Protein AF-A0AAD9E8N6-F1 (afdb_monomer_lite)

Organism: NCBI:txid1836956

Secondary structure (DSSP, 8-state):
----SSSTTS-----------------------------HHHHHHHHHHHHHH-SS-SHHHHHHHHHHHHHH---HHHHHHHHHHHHHHHH-TTS--HHHHHHHHHHHHHHHHHH-PPTT-HHHHHHHHHHHHHHH--

Radius of gyration: 25.75 Å; chains: 1; bounding box: 71×38×57 Å

Structure (mmCIF, N/CA/C/O backbone):
data_AF-A0AAD9E8N6-F1
#
_entry.id   AF-A0AAD9E8N6-F1
#
loop_
_atom_site.group_PDB
_atom_site.id
_atom_site.type_symbol
_atom_site.label_atom_id
_atom_site.label_alt_id
_atom_site.label_comp_id
_atom_site.label_asym_id
_atom_site.label_entity_id
_atom_site.label_seq_id
_atom_site.pdbx_PDB_ins_code
_atom_site.Cartn_x
_atom_site.Cartn_y
_atom_site.Cartn_z
_atom_site.occupancy
_atom_site.B_iso_or_equiv
_atom_site.auth_seq_id
_atom_site.auth_comp_id
_atom_site.auth_asym_id
_atom_site.auth_atom_id
_atom_site.pdbx_PDB_model_num
ATOM 1 N N . MET A 1 1 ? 46.083 -26.339 -2.200 1.00 43.56 1 MET A N 1
ATOM 2 C CA . MET A 1 1 ? 47.392 -25.763 -2.545 1.00 43.56 1 MET A CA 1
ATOM 3 C C . MET A 1 1 ? 47.418 -25.624 -4.059 1.00 43.56 1 MET A C 1
ATOM 5 O O . MET A 1 1 ? 47.339 -26.642 -4.724 1.00 43.56 1 MET A O 1
ATOM 9 N N . ASP A 1 2 ? 47.337 -24.450 -4.677 1.00 38.62 2 ASP A N 1
ATOM 10 C CA . ASP A 1 2 ? 47.467 -23.092 -4.153 1.00 38.62 2 ASP A CA 1
ATOM 11 C C . ASP A 1 2 ? 46.691 -22.102 -5.034 1.00 38.62 2 ASP A C 1
ATOM 13 O O . ASP A 1 2 ? 46.663 -22.212 -6.261 1.00 38.62 2 ASP A O 1
ATOM 17 N N . CYS A 1 3 ? 46.047 -21.135 -4.380 1.00 51.09 3 CYS A N 1
ATOM 18 C CA . CYS A 1 3 ? 45.567 -19.909 -5.001 1.00 51.09 3 CYS A CA 1
ATOM 19 C C . CYS A 1 3 ? 46.776 -19.129 -5.518 1.00 51.09 3 CYS A C 1
ATOM 21 O O . CYS A 1 3 ? 47.585 -18.723 -4.691 1.00 51.09 3 CYS A O 1
ATOM 23 N N . ASN A 1 4 ? 46.890 -18.877 -6.829 1.00 53.22 4 ASN A N 1
ATOM 24 C CA . ASN A 1 4 ? 47.698 -17.731 -7.272 1.00 53.22 4 ASN A CA 1
ATOM 25 C C . ASN A 1 4 ? 47.475 -17.161 -8.680 1.00 53.22 4 ASN A C 1
ATOM 27 O O . ASN A 1 4 ? 48.211 -16.264 -9.064 1.00 53.22 4 ASN A O 1
ATOM 31 N N . ASN A 1 5 ? 46.446 -17.564 -9.433 1.00 54.50 5 ASN A N 1
ATOM 32 C CA . ASN A 1 5 ? 46.276 -17.043 -10.804 1.00 54.50 5 ASN A CA 1
ATOM 33 C C . ASN A 1 5 ? 45.027 -16.169 -11.010 1.00 54.50 5 ASN A C 1
ATOM 35 O O . ASN A 1 5 ? 44.669 -15.881 -12.146 1.00 54.50 5 ASN A O 1
ATOM 39 N N . PHE A 1 6 ? 44.365 -15.721 -9.936 1.00 46.84 6 PHE A N 1
ATOM 40 C CA . PHE A 1 6 ? 43.170 -14.866 -10.040 1.00 46.84 6 PHE A CA 1
ATOM 41 C C . PHE A 1 6 ? 43.440 -13.368 -9.789 1.00 46.84 6 PHE A C 1
ATOM 43 O O . PHE A 1 6 ? 42.558 -12.547 -10.013 1.00 46.84 6 PHE A O 1
ATOM 50 N N . LEU A 1 7 ? 44.653 -12.977 -9.369 1.00 44.69 7 LEU A N 1
ATOM 51 C CA . LEU A 1 7 ? 44.973 -11.579 -9.021 1.00 44.69 7 LEU A CA 1
ATOM 52 C C . LEU A 1 7 ? 45.997 -10.882 -9.940 1.00 44.69 7 LEU A C 1
ATOM 54 O O . LEU A 1 7 ? 46.267 -9.701 -9.749 1.00 44.69 7 LEU A O 1
ATOM 58 N N . GLU A 1 8 ? 46.490 -11.538 -10.994 1.00 47.19 8 GLU A N 1
ATOM 59 C CA . GLU A 1 8 ? 47.488 -10.956 -11.919 1.00 47.19 8 GLU A CA 1
ATOM 60 C C . GLU A 1 8 ? 46.894 -10.148 -13.094 1.00 47.19 8 GLU A C 1
ATOM 62 O O . GLU A 1 8 ? 47.627 -9.520 -13.847 1.00 47.19 8 GLU A O 1
ATOM 67 N N . CYS A 1 9 ? 45.568 -10.065 -13.248 1.00 40.75 9 CYS A N 1
ATOM 68 C CA . CYS A 1 9 ? 44.969 -9.093 -14.182 1.00 40.75 9 CYS A CA 1
ATOM 69 C C . CYS A 1 9 ? 44.737 -7.710 -13.552 1.00 40.75 9 CYS A C 1
ATOM 71 O O . CYS A 1 9 ? 44.311 -6.789 -14.245 1.00 40.75 9 CYS A O 1
ATOM 73 N N . LEU A 1 10 ? 44.993 -7.550 -12.248 1.00 43.00 10 LEU A N 1
ATOM 74 C CA . LEU A 1 10 ? 44.564 -6.367 -11.503 1.00 43.00 10 LEU A CA 1
ATOM 75 C C . LEU A 1 10 ? 45.612 -5.238 -11.442 1.00 43.00 10 LEU A C 1
ATOM 77 O O . LEU A 1 10 ? 45.237 -4.120 -11.105 1.00 43.00 10 LEU A O 1
ATOM 81 N N . LEU A 1 11 ? 46.885 -5.453 -11.818 1.00 55.00 11 LEU A N 1
ATOM 82 C CA . LEU A 1 11 ? 47.937 -4.416 -11.726 1.00 55.00 11 LEU A CA 1
ATOM 83 C C . LEU A 1 11 ? 49.036 -4.501 -12.816 1.00 55.00 11 LEU A C 1
ATOM 85 O O . LEU A 1 11 ? 50.232 -4.470 -12.530 1.00 55.00 11 LEU A O 1
ATOM 89 N N . GLY A 1 12 ? 48.650 -4.527 -14.094 1.00 34.50 12 GLY A N 1
ATOM 90 C CA . GLY A 1 12 ? 49.585 -4.430 -15.227 1.00 34.50 12 GLY A CA 1
ATOM 91 C C . GLY A 1 12 ? 50.095 -3.005 -15.484 1.00 34.50 12 GLY A C 1
ATOM 92 O O . GLY A 1 12 ? 49.642 -2.324 -16.401 1.00 34.50 12 GLY A O 1
ATOM 93 N N . ARG A 1 13 ? 51.041 -2.538 -14.666 1.00 40.31 13 ARG A N 1
ATOM 94 C CA . ARG A 1 13 ? 51.734 -1.245 -14.788 1.00 40.31 13 ARG A CA 1
ATOM 95 C C . ARG A 1 13 ? 52.717 -1.271 -15.971 1.00 40.31 13 ARG A C 1
ATOM 97 O O . ARG A 1 13 ? 53.853 -1.704 -15.809 1.00 40.31 13 ARG A O 1
ATOM 104 N N . ALA A 1 14 ? 52.325 -0.771 -17.142 1.00 38.53 14 ALA A N 1
ATOM 105 C CA . ALA A 1 14 ? 53.268 -0.490 -18.229 1.00 38.53 14 ALA A CA 1
ATOM 106 C C . ALA A 1 14 ? 53.686 0.990 -18.200 1.00 38.53 14 ALA A C 1
ATOM 108 O O . ALA A 1 14 ? 52.910 1.889 -18.522 1.00 38.53 14 ALA A O 1
ATOM 109 N N . LEU A 1 15 ? 54.924 1.241 -17.771 1.00 35.25 15 LEU A N 1
ATOM 110 C CA . LEU A 1 15 ? 55.591 2.536 -17.876 1.00 35.25 15 LEU A CA 1
ATOM 111 C C . LEU A 1 15 ? 56.000 2.807 -19.338 1.00 35.25 15 LEU A C 1
ATOM 113 O O . LEU A 1 15 ? 56.796 2.075 -19.909 1.00 35.25 15 LEU A O 1
ATOM 117 N N . ILE A 1 16 ? 55.410 3.869 -19.890 1.00 41.25 16 ILE A N 1
ATOM 118 C CA . ILE A 1 16 ? 55.884 4.855 -20.884 1.00 41.25 16 ILE A CA 1
ATOM 119 C C . ILE A 1 16 ? 57.036 4.464 -21.835 1.00 41.25 16 ILE A C 1
ATOM 121 O O . ILE A 1 16 ? 58.189 4.373 -21.420 1.00 41.25 16 ILE A O 1
ATOM 125 N N . ALA A 1 17 ? 56.756 4.536 -23.144 1.00 32.75 17 ALA A N 1
ATOM 126 C CA . ALA A 1 17 ? 57.663 5.135 -24.130 1.00 32.75 17 ALA A CA 1
ATOM 127 C C . ALA A 1 17 ? 56.866 5.839 -25.256 1.00 32.75 17 ALA A C 1
ATOM 129 O O . ALA A 1 17 ? 55.921 5.272 -25.797 1.00 32.75 17 ALA A O 1
ATOM 130 N N . LYS A 1 18 ? 57.251 7.094 -25.546 1.00 34.44 18 LYS A N 1
ATOM 131 C CA . LYS A 1 18 ? 56.865 7.973 -26.682 1.00 34.44 18 LYS A CA 1
ATOM 132 C C . LYS A 1 18 ? 57.094 7.262 -28.040 1.00 34.44 18 LYS A C 1
ATOM 134 O O . LYS A 1 18 ? 57.920 6.361 -28.080 1.00 34.44 18 LYS A O 1
ATOM 139 N N . ASP A 1 19 ? 56.500 7.586 -29.192 1.00 35.28 19 ASP A N 1
ATOM 140 C CA . ASP A 1 19 ? 56.115 8.871 -29.797 1.00 35.28 19 ASP A CA 1
ATOM 141 C C . ASP A 1 19 ? 55.234 8.622 -31.063 1.00 35.28 19 ASP A C 1
ATOM 143 O O . ASP A 1 19 ? 55.263 7.523 -31.612 1.00 35.28 19 ASP A O 1
ATOM 147 N N . ALA A 1 20 ? 54.557 9.675 -31.548 1.00 34.28 20 ALA A N 1
ATOM 148 C CA . ALA A 1 20 ? 54.021 9.913 -32.911 1.00 34.28 20 ALA A CA 1
ATOM 149 C C . ALA A 1 20 ? 52.852 9.067 -33.518 1.00 34.28 20 ALA A C 1
ATOM 151 O O . ALA A 1 20 ? 52.967 7.888 -33.837 1.00 34.28 20 ALA A O 1
ATOM 152 N N . GLN A 1 21 ? 51.736 9.766 -33.792 1.00 39.94 21 GLN A N 1
ATOM 153 C CA . GLN A 1 21 ? 50.521 9.395 -34.566 1.00 39.94 21 GLN A CA 1
ATOM 154 C C . GLN A 1 21 ? 50.793 9.349 -36.098 1.00 39.94 21 GLN A C 1
ATOM 156 O O . GLN A 1 21 ? 51.753 10.006 -36.511 1.00 39.94 21 GLN A O 1
ATOM 161 N N . PRO A 1 22 ? 49.967 8.704 -36.975 1.00 38.69 22 PRO A N 1
ATOM 162 C CA . PRO A 1 22 ? 48.687 9.327 -37.376 1.00 38.69 22 PRO A CA 1
ATOM 163 C C . PRO A 1 22 ? 47.517 8.416 -37.885 1.00 38.69 22 PRO A C 1
ATOM 165 O O . PRO A 1 22 ? 47.702 7.320 -38.402 1.00 38.69 22 PRO A O 1
ATOM 168 N N . THR A 1 23 ? 46.307 8.983 -37.741 1.00 38.72 23 THR A N 1
ATOM 169 C CA . THR A 1 23 ? 45.023 8.855 -38.489 1.00 38.72 23 THR A CA 1
ATOM 170 C C . THR A 1 23 ? 44.353 7.492 -38.742 1.00 38.72 23 THR A C 1
ATOM 172 O O . THR A 1 23 ? 44.779 6.747 -39.614 1.00 38.72 23 THR A O 1
ATOM 175 N N . ILE A 1 24 ? 43.172 7.275 -38.130 1.00 36.56 24 ILE A N 1
ATOM 176 C CA . ILE A 1 24 ? 42.058 6.502 -38.723 1.00 36.56 24 ILE A CA 1
ATOM 177 C C . ILE A 1 24 ? 40.727 7.217 -38.438 1.00 36.56 24 ILE A C 1
ATOM 179 O O . ILE A 1 24 ? 40.438 7.595 -37.302 1.00 36.56 24 ILE A O 1
ATOM 183 N N . ASP A 1 25 ? 39.939 7.386 -39.499 1.00 43.66 25 ASP A N 1
ATOM 184 C CA . ASP A 1 25 ? 38.578 7.915 -39.534 1.00 43.66 25 ASP A CA 1
ATOM 185 C C . ASP A 1 25 ? 37.657 7.276 -38.482 1.00 43.66 25 ASP A C 1
ATOM 187 O O . ASP A 1 25 ? 37.367 6.079 -38.520 1.00 43.66 25 ASP A O 1
ATOM 191 N N . GLN A 1 26 ? 37.127 8.087 -37.564 1.00 40.91 26 GLN A N 1
ATOM 192 C CA . GLN A 1 26 ? 36.086 7.663 -36.630 1.00 40.91 26 GLN A CA 1
ATOM 193 C C . GLN A 1 26 ? 34.722 8.191 -37.075 1.00 40.91 26 GLN A C 1
ATOM 195 O O . GLN A 1 26 ? 34.331 9.324 -36.799 1.00 40.91 26 GLN A O 1
ATOM 200 N N . LYS A 1 27 ? 33.945 7.304 -37.702 1.00 50.53 27 LYS A N 1
ATOM 201 C CA . LYS A 1 27 ? 32.484 7.384 -37.705 1.00 50.53 27 LYS A CA 1
ATOM 202 C C . LYS A 1 27 ? 31.992 7.096 -36.282 1.00 50.53 27 LYS A C 1
ATOM 204 O O . LYS A 1 27 ? 31.737 5.947 -35.935 1.00 50.53 27 LYS A O 1
ATOM 209 N N . ALA A 1 28 ? 31.862 8.129 -35.456 1.00 34.06 28 ALA A N 1
ATOM 210 C CA . ALA A 1 28 ? 31.180 8.027 -34.172 1.00 34.06 28 ALA A CA 1
ATOM 211 C C . ALA A 1 28 ? 29.709 8.430 -34.343 1.00 34.06 28 ALA A C 1
ATOM 213 O O . ALA A 1 28 ? 29.373 9.607 -34.439 1.00 34.06 28 ALA A O 1
ATOM 214 N N . CYS A 1 29 ? 28.821 7.438 -34.370 1.00 39.16 29 CYS A N 1
ATOM 215 C CA . CYS A 1 29 ? 27.411 7.631 -34.060 1.00 39.16 29 CYS A CA 1
ATOM 216 C C . CYS A 1 29 ? 27.067 6.672 -32.925 1.00 39.16 29 CYS A C 1
ATOM 218 O O . CYS A 1 29 ? 26.948 5.475 -33.160 1.00 39.16 29 CYS A O 1
ATOM 220 N N . ALA A 1 30 ? 26.992 7.202 -31.706 1.00 39.09 30 ALA A N 1
ATOM 221 C CA . ALA A 1 30 ? 26.123 6.728 -30.631 1.00 39.09 30 ALA A CA 1
ATOM 222 C C . ALA A 1 30 ? 26.383 7.600 -29.398 1.00 39.09 30 ALA A C 1
ATOM 224 O O . ALA A 1 30 ? 27.240 7.311 -28.565 1.00 39.09 30 ALA A O 1
ATOM 225 N N . VAL A 1 31 ? 25.630 8.692 -29.294 1.00 44.59 31 VAL A N 1
ATOM 226 C CA . VAL A 1 31 ? 25.404 9.358 -28.012 1.00 44.59 31 VAL A CA 1
ATOM 227 C C . VAL A 1 31 ? 24.538 8.397 -27.198 1.00 44.59 31 VAL A C 1
ATOM 229 O O . VAL A 1 31 ? 23.330 8.324 -27.402 1.00 44.59 31 VAL A O 1
ATOM 232 N N . ILE A 1 32 ? 25.156 7.599 -26.326 1.00 52.50 32 ILE A N 1
ATOM 233 C CA . ILE A 1 32 ? 24.416 6.905 -25.270 1.00 52.50 32 ILE A CA 1
ATOM 234 C C . ILE A 1 32 ? 24.098 7.968 -24.224 1.00 52.50 32 ILE A C 1
ATOM 236 O O . ILE A 1 32 ? 24.915 8.273 -23.352 1.00 52.50 32 ILE A O 1
ATOM 240 N N . SER A 1 33 ? 22.915 8.564 -24.345 1.00 46.44 33 SER A N 1
ATOM 241 C CA . SER A 1 33 ? 22.305 9.340 -23.274 1.00 46.44 33 SER A CA 1
ATOM 242 C C . SER A 1 33 ? 22.097 8.405 -22.082 1.00 46.44 33 SER A C 1
ATOM 244 O O . SER A 1 33 ? 21.204 7.563 -22.090 1.00 46.44 33 SER A O 1
ATOM 246 N N . LYS A 1 34 ? 22.960 8.514 -21.066 1.00 47.06 34 LYS A N 1
ATOM 247 C CA . LYS A 1 34 ? 22.724 7.944 -19.737 1.00 47.06 34 LYS A CA 1
ATOM 248 C C . LYS A 1 34 ? 21.610 8.748 -19.070 1.00 47.06 34 LYS A C 1
ATOM 250 O O . LYS A 1 34 ? 21.888 9.627 -18.259 1.00 47.06 34 LYS A O 1
ATOM 255 N N . GLU A 1 35 ? 20.358 8.480 -19.415 1.00 52.19 35 GLU A N 1
ATOM 256 C CA . GLU A 1 35 ? 19.302 8.745 -18.442 1.00 52.19 35 GLU A CA 1
ATOM 257 C C . GLU A 1 35 ? 19.495 7.754 -17.283 1.00 52.19 35 GLU A C 1
ATOM 259 O O . GLU A 1 35 ? 19.756 6.570 -17.533 1.00 52.19 35 GLU A O 1
ATOM 264 N N . PRO A 1 36 ? 19.465 8.202 -16.017 1.00 52.56 36 PRO A N 1
ATOM 265 C CA . PRO A 1 36 ? 19.541 7.284 -14.895 1.00 52.56 36 PRO A CA 1
ATOM 266 C C . PRO A 1 36 ? 18.286 6.408 -14.921 1.00 52.56 36 PRO A C 1
ATOM 268 O O . PRO A 1 36 ? 17.170 6.889 -14.742 1.00 52.56 36 PRO A O 1
ATOM 271 N N . ILE A 1 37 ? 18.469 5.112 -15.171 1.00 59.66 37 ILE A N 1
ATOM 272 C CA . ILE A 1 37 ? 17.413 4.121 -14.974 1.00 59.66 37 ILE A CA 1
ATOM 273 C C . ILE A 1 37 ? 17.089 4.151 -13.478 1.00 59.66 37 ILE A C 1
ATOM 275 O O . ILE A 1 37 ? 17.942 3.782 -12.668 1.00 59.66 37 ILE A O 1
ATOM 279 N N . ARG A 1 38 ? 15.892 4.630 -13.108 1.00 72.25 38 ARG A N 1
ATOM 280 C CA . ARG A 1 38 ? 15.428 4.591 -11.714 1.00 72.25 38 ARG A CA 1
ATOM 281 C C . ARG A 1 38 ? 15.469 3.157 -11.202 1.00 72.25 38 ARG A C 1
ATOM 283 O O . ARG A 1 38 ? 15.064 2.227 -11.902 1.00 72.25 38 ARG A O 1
ATOM 290 N N . SER A 1 39 ? 15.974 2.973 -9.986 1.00 89.19 39 SER A N 1
ATOM 291 C CA . SER A 1 39 ? 16.014 1.646 -9.375 1.00 89.19 39 SER A CA 1
ATOM 292 C C . SER A 1 39 ? 14.605 1.221 -8.944 1.00 89.19 39 SER A C 1
ATOM 294 O O . SER A 1 39 ? 13.750 2.052 -8.630 1.00 89.19 39 SER A O 1
ATOM 296 N N . SER A 1 40 ? 14.346 -0.090 -8.893 1.00 91.50 40 SER A N 1
ATOM 297 C CA . SER A 1 40 ? 13.065 -0.610 -8.389 1.00 91.50 40 SER A CA 1
ATOM 298 C C . SER A 1 40 ? 12.795 -0.202 -6.937 1.00 91.50 40 SER A C 1
ATOM 300 O O . SER A 1 40 ? 11.640 -0.065 -6.550 1.00 91.50 40 SER A O 1
ATOM 302 N N . GLU A 1 41 ? 13.849 0.004 -6.148 1.00 92.75 41 GLU A N 1
ATOM 303 C CA . GLU A 1 41 ? 13.768 0.468 -4.762 1.00 92.75 41 GLU A CA 1
ATOM 304 C C . GLU A 1 41 ? 13.332 1.937 -4.683 1.00 92.75 41 GLU A C 1
ATOM 306 O O . GLU A 1 41 ? 12.414 2.265 -3.937 1.00 92.75 41 GLU A O 1
ATOM 311 N N . GLU A 1 42 ? 13.912 2.810 -5.510 1.00 93.19 42 GLU A N 1
ATOM 312 C CA . GLU A 1 42 ? 13.533 4.226 -5.582 1.00 93.19 42 GLU A CA 1
ATOM 313 C C . GLU A 1 42 ? 12.078 4.387 -6.047 1.00 93.19 42 GLU A C 1
ATOM 315 O O . GLU A 1 42 ? 11.303 5.137 -5.454 1.00 93.19 42 GLU A O 1
ATOM 320 N N . ALA A 1 43 ? 11.675 3.623 -7.066 1.00 94.00 43 ALA A N 1
ATOM 321 C CA . ALA A 1 43 ? 10.298 3.595 -7.546 1.00 94.00 43 ALA A CA 1
ATOM 322 C C . ALA A 1 43 ? 9.310 3.092 -6.479 1.00 94.00 43 ALA A C 1
ATOM 324 O O . ALA A 1 43 ? 8.215 3.639 -6.343 1.00 94.00 43 ALA A O 1
ATOM 325 N N . ALA A 1 44 ? 9.687 2.071 -5.708 1.00 94.38 44 ALA A N 1
ATOM 326 C CA . ALA A 1 44 ? 8.871 1.580 -4.606 1.00 94.38 44 ALA A CA 1
ATOM 327 C C . ALA A 1 44 ? 8.771 2.596 -3.461 1.00 94.38 44 ALA A C 1
ATOM 329 O O . ALA A 1 44 ? 7.683 2.787 -2.922 1.00 94.38 44 ALA A O 1
ATOM 330 N N . SER A 1 45 ? 9.866 3.281 -3.118 1.00 94.62 45 SER A N 1
ATOM 331 C CA . SER A 1 45 ? 9.851 4.348 -2.112 1.00 94.62 45 SER A CA 1
ATOM 332 C C . SER A 1 45 ? 8.901 5.469 -2.521 1.00 94.62 45 SER A C 1
ATOM 334 O O . SER A 1 45 ? 8.050 5.867 -1.732 1.00 94.62 45 SER A O 1
ATOM 336 N N . GLU A 1 46 ? 8.975 5.923 -3.776 1.00 94.50 46 GLU A N 1
ATOM 337 C CA . GLU A 1 46 ? 8.054 6.930 -4.312 1.00 94.50 46 GLU A CA 1
ATOM 338 C C . GLU A 1 46 ? 6.596 6.450 -4.221 1.00 94.50 46 GLU A C 1
ATOM 340 O O . GLU A 1 46 ? 5.713 7.193 -3.796 1.00 94.50 46 GLU A O 1
ATOM 345 N N . PHE A 1 47 ? 6.329 5.188 -4.562 1.00 94.19 47 PHE A N 1
ATOM 346 C CA . PHE A 1 47 ? 4.992 4.600 -4.480 1.00 94.19 47 PHE A CA 1
ATOM 347 C C . PHE A 1 47 ? 4.434 4.631 -3.052 1.00 94.19 47 PHE A C 1
ATOM 349 O O . PHE A 1 47 ? 3.298 5.055 -2.824 1.00 94.19 47 PHE A O 1
ATOM 356 N N . VAL A 1 48 ? 5.247 4.204 -2.088 1.00 93.44 48 VAL A N 1
ATOM 357 C CA . VAL A 1 48 ? 4.892 4.171 -0.666 1.00 93.44 48 VAL A CA 1
ATOM 358 C C . VAL A 1 48 ? 4.705 5.589 -0.127 1.00 93.44 48 VAL A C 1
ATOM 360 O O . VAL A 1 48 ? 3.765 5.829 0.627 1.00 93.44 48 VAL A O 1
ATOM 363 N N . ASP A 1 49 ? 5.516 6.552 -0.561 1.00 93.12 49 ASP A N 1
ATOM 364 C CA . ASP A 1 49 ? 5.383 7.961 -0.183 1.00 93.12 49 ASP A CA 1
ATOM 365 C C . ASP A 1 49 ? 4.087 8.587 -0.720 1.00 93.12 49 ASP A C 1
ATOM 367 O O . ASP A 1 49 ? 3.412 9.338 -0.005 1.00 93.12 49 ASP A O 1
ATOM 371 N N . ILE A 1 50 ? 3.697 8.257 -1.955 1.00 93.19 50 ILE A N 1
ATOM 372 C CA . ILE A 1 50 ? 2.417 8.683 -2.536 1.00 93.19 50 ILE A CA 1
ATOM 373 C C . ILE A 1 50 ? 1.249 8.117 -1.733 1.00 93.19 50 ILE A C 1
ATOM 375 O O . ILE A 1 50 ? 0.333 8.870 -1.409 1.00 93.19 50 ILE A O 1
ATOM 379 N N . LEU A 1 51 ? 1.288 6.827 -1.384 1.00 91.19 51 LEU A N 1
ATOM 380 C CA . LEU A 1 51 ? 0.283 6.223 -0.508 1.00 91.19 51 LEU A CA 1
ATOM 381 C C . LEU A 1 51 ? 0.237 6.942 0.841 1.00 91.19 51 LEU A C 1
ATOM 383 O O . LEU A 1 51 ? -0.820 7.402 1.266 1.00 91.19 51 LEU A O 1
ATOM 387 N N . ARG A 1 52 ? 1.392 7.095 1.491 1.00 90.19 52 ARG A N 1
ATOM 388 C CA . ARG A 1 52 ? 1.513 7.686 2.824 1.00 90.19 52 ARG A CA 1
ATOM 389 C C . ARG A 1 52 ? 0.937 9.100 2.895 1.00 90.19 52 ARG A C 1
ATOM 391 O O . ARG A 1 52 ? 0.303 9.453 3.882 1.00 90.19 52 ARG A O 1
ATOM 398 N N . THR A 1 53 ? 1.145 9.905 1.857 1.00 90.12 53 THR A N 1
ATOM 399 C CA . THR A 1 53 ? 0.718 11.315 1.801 1.00 90.12 53 THR A CA 1
ATOM 400 C C . THR A 1 53 ? -0.683 11.517 1.219 1.00 90.12 53 THR A C 1
ATOM 402 O O . THR A 1 53 ? -1.161 12.649 1.147 1.00 90.12 53 THR A O 1
ATOM 405 N N . ALA A 1 54 ? -1.366 10.450 0.799 1.00 89.50 54 ALA A N 1
ATOM 406 C CA . ALA A 1 54 ? -2.669 10.556 0.160 1.00 89.50 54 ALA A CA 1
ATOM 407 C C . ALA A 1 54 ? -3.778 10.936 1.155 1.00 89.50 54 ALA A C 1
ATOM 409 O O . ALA A 1 54 ? -4.206 10.139 1.989 1.00 89.50 54 ALA A O 1
ATOM 410 N N . GLU A 1 55 ? -4.308 12.151 1.017 1.00 85.44 55 GLU A N 1
ATOM 411 C CA . GLU A 1 55 ? -5.470 12.608 1.790 1.00 85.44 55 GLU A CA 1
ATOM 412 C C . GLU A 1 55 ? -6.793 12.040 1.266 1.00 85.44 55 GLU A C 1
ATOM 414 O O . GLU A 1 55 ? -7.725 11.835 2.040 1.00 85.44 55 GLU A O 1
ATOM 419 N N . LYS A 1 56 ? -6.892 11.798 -0.051 1.00 85.69 56 LYS A N 1
ATOM 420 C CA . LYS A 1 56 ? -8.110 11.321 -0.727 1.00 85.69 56 LYS A CA 1
ATOM 421 C C . LYS A 1 56 ? -7.789 10.266 -1.780 1.00 85.69 56 LYS A C 1
ATOM 423 O O . LYS A 1 56 ? -6.757 10.336 -2.446 1.00 85.69 56 LYS A O 1
ATOM 428 N N . GLY A 1 57 ? -8.671 9.275 -1.883 1.00 85.19 57 GLY A N 1
ATOM 429 C CA . GLY A 1 57 ? -8.554 8.191 -2.848 1.00 85.19 57 GLY A CA 1
ATOM 430 C C . GLY A 1 57 ? -9.069 8.592 -4.229 1.00 85.19 57 GLY A C 1
ATOM 431 O O . GLY A 1 57 ? -9.323 9.765 -4.515 1.00 85.19 57 GLY A O 1
ATOM 432 N N . GLY A 1 58 ? -9.276 7.589 -5.077 1.00 87.25 58 GLY A N 1
ATOM 433 C CA . GLY A 1 58 ? -9.884 7.740 -6.395 1.00 87.25 58 GLY A CA 1
ATOM 434 C C . GLY A 1 58 ? -8.884 8.013 -7.517 1.00 87.25 58 GLY A C 1
ATOM 435 O O . GLY A 1 58 ? -7.673 7.842 -7.373 1.00 87.25 58 GLY A O 1
ATOM 436 N N . LYS A 1 59 ? -9.417 8.459 -8.660 1.00 89.44 59 LYS A N 1
ATOM 437 C CA . LYS A 1 59 ? -8.726 8.420 -9.961 1.00 89.44 59 LYS A CA 1
ATOM 438 C C . LYS A 1 59 ? -7.369 9.121 -9.998 1.00 89.44 59 LYS A C 1
ATOM 440 O O . LYS A 1 59 ? -6.505 8.703 -10.762 1.00 89.44 59 LYS A O 1
ATOM 445 N N . ASP A 1 60 ? -7.175 10.193 -9.229 1.00 90.31 60 ASP A N 1
ATOM 446 C CA . ASP A 1 60 ? -5.884 10.890 -9.202 1.00 90.31 60 ASP A CA 1
ATOM 447 C C . ASP A 1 60 ? -4.796 10.055 -8.516 1.00 90.31 60 ASP A C 1
ATOM 449 O O . ASP A 1 60 ? -3.710 9.877 -9.071 1.00 90.31 60 ASP A O 1
ATOM 453 N N . LEU A 1 61 ? -5.119 9.488 -7.351 1.00 91.00 61 LEU A N 1
ATOM 454 C CA . LEU A 1 61 ? -4.224 8.605 -6.615 1.00 91.00 61 LEU A CA 1
ATOM 455 C C . LEU A 1 61 ? -3.915 7.350 -7.437 1.00 91.00 61 LEU A C 1
ATOM 457 O O . LEU A 1 61 ? -2.748 7.037 -7.661 1.00 91.00 61 LEU A O 1
ATOM 461 N N . GLU A 1 62 ? -4.946 6.701 -7.981 1.00 90.75 62 GLU A N 1
ATOM 462 C CA . GLU A 1 62 ? -4.794 5.536 -8.862 1.00 90.75 62 GLU A CA 1
ATOM 463 C C . GLU A 1 62 ? -3.885 5.840 -10.057 1.00 90.75 62 GLU A C 1
ATOM 465 O O . GLU A 1 62 ? -3.006 5.050 -10.395 1.00 90.75 62 GLU A O 1
ATOM 470 N N . ARG A 1 63 ? -4.062 7.004 -10.694 1.00 92.00 63 ARG A N 1
ATOM 471 C CA . ARG A 1 63 ? -3.236 7.442 -11.824 1.00 92.00 63 ARG A CA 1
ATOM 472 C C . ARG A 1 63 ? -1.778 7.628 -11.414 1.00 92.00 63 ARG A C 1
ATOM 474 O O . ARG A 1 63 ? -0.892 7.189 -12.140 1.00 92.00 63 ARG A O 1
ATOM 481 N N . ARG A 1 64 ? -1.511 8.268 -10.273 1.00 92.25 64 ARG A N 1
ATOM 482 C CA . ARG A 1 64 ? -0.146 8.489 -9.767 1.00 92.25 64 ARG A CA 1
ATOM 483 C C . ARG A 1 64 ? 0.561 7.168 -9.460 1.00 92.25 64 ARG A C 1
ATOM 485 O O . ARG A 1 64 ? 1.686 6.970 -9.909 1.00 92.25 64 ARG A O 1
ATOM 492 N N . LEU A 1 65 ? -0.123 6.248 -8.782 1.00 93.00 65 LEU A N 1
ATOM 493 C CA . LEU A 1 65 ? 0.402 4.914 -8.479 1.00 93.00 65 LEU A CA 1
ATOM 494 C C . LEU A 1 65 ? 0.640 4.100 -9.760 1.00 93.00 65 LEU A C 1
ATOM 496 O O . LEU A 1 65 ? 1.707 3.513 -9.939 1.00 93.00 65 LEU A O 1
ATOM 500 N N . ARG A 1 66 ? -0.312 4.133 -10.701 1.00 91.44 66 ARG A N 1
ATOM 501 C CA . ARG A 1 66 ? -0.188 3.471 -12.006 1.00 91.44 66 ARG A CA 1
ATOM 502 C C . ARG A 1 66 ? 1.006 3.994 -12.794 1.00 91.44 66 ARG A C 1
ATOM 504 O O . ARG A 1 66 ? 1.734 3.189 -13.362 1.00 91.44 66 ARG A O 1
ATOM 511 N N . ASN A 1 67 ? 1.229 5.307 -12.801 1.00 92.44 67 ASN A N 1
ATOM 512 C CA . ASN A 1 67 ? 2.341 5.916 -13.526 1.00 92.44 67 ASN A CA 1
ATOM 513 C C . ASN A 1 67 ? 3.698 5.374 -13.063 1.00 92.44 67 ASN A C 1
ATOM 515 O O . ASN A 1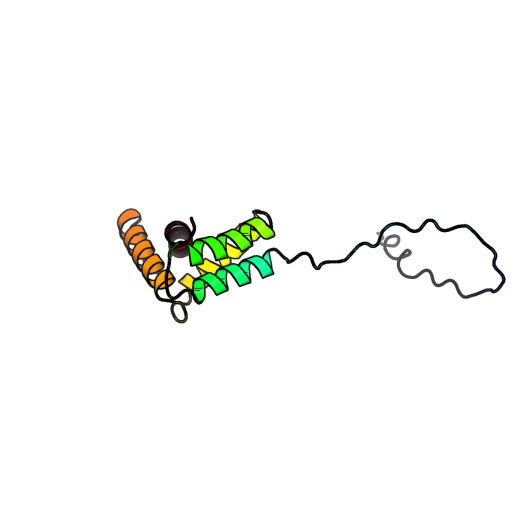 67 ? 4.568 5.130 -13.899 1.00 92.44 67 ASN A O 1
ATOM 519 N N . ILE A 1 68 ? 3.885 5.139 -11.762 1.00 91.38 68 ILE A N 1
ATOM 520 C CA . ILE A 1 68 ? 5.122 4.535 -11.248 1.00 91.38 68 ILE A CA 1
ATOM 521 C C . ILE A 1 68 ? 5.298 3.130 -11.821 1.00 91.38 68 ILE A C 1
ATOM 523 O O . ILE A 1 68 ? 6.360 2.807 -12.356 1.00 91.38 68 ILE A O 1
ATOM 527 N N . VAL A 1 69 ? 4.248 2.315 -11.763 1.00 89.12 69 VAL A N 1
ATOM 528 C CA . VAL A 1 69 ? 4.276 0.926 -12.234 1.00 89.12 69 VAL A CA 1
ATOM 529 C C . VAL A 1 69 ? 4.519 0.834 -13.740 1.00 89.12 69 VAL A C 1
ATOM 531 O O . VAL A 1 69 ? 5.325 0.018 -14.188 1.00 89.12 69 VAL A O 1
ATOM 534 N N . THR A 1 70 ? 3.869 1.686 -14.533 1.00 89.69 70 THR A N 1
ATOM 535 C CA . THR A 1 70 ? 4.023 1.680 -15.993 1.00 89.69 70 THR A CA 1
ATOM 536 C C . THR A 1 70 ? 5.384 2.205 -16.435 1.00 89.69 70 THR A C 1
ATOM 538 O O . THR A 1 70 ? 5.917 1.722 -17.426 1.00 89.69 70 THR A O 1
ATOM 541 N N . THR A 1 71 ? 5.962 3.166 -15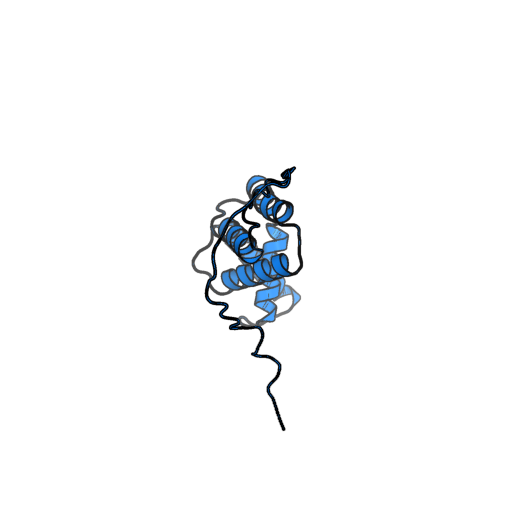.707 1.00 88.12 71 THR A N 1
ATOM 542 C CA . THR A 1 71 ? 7.264 3.762 -16.058 1.00 88.12 71 THR A CA 1
ATOM 543 C C . THR A 1 71 ? 8.430 2.836 -15.717 1.00 88.12 71 THR A C 1
ATOM 545 O O . THR A 1 71 ? 9.412 2.795 -16.449 1.00 88.12 71 THR A O 1
ATOM 548 N N . ASN A 1 72 ? 8.330 2.074 -14.626 1.00 84.12 72 ASN A N 1
ATOM 549 C CA . ASN A 1 72 ? 9.431 1.236 -14.141 1.00 84.12 72 ASN A CA 1
ATOM 550 C C . ASN A 1 72 ? 9.364 -0.220 -14.625 1.00 84.12 72 ASN A C 1
ATOM 552 O O . ASN A 1 72 ? 10.257 -1.001 -14.304 1.00 84.12 72 ASN A O 1
ATOM 556 N N . SER A 1 73 ? 8.341 -0.572 -15.415 1.00 84.44 73 SER A N 1
ATOM 557 C CA . SER A 1 73 ? 7.947 -1.950 -15.737 1.00 84.44 73 SER A CA 1
ATOM 558 C C . SER A 1 73 ? 7.599 -2.758 -14.479 1.00 84.44 73 SER A C 1
ATOM 560 O O . SER A 1 73 ? 8.347 -2.809 -13.504 1.00 84.44 73 SER A O 1
ATOM 562 N N . TRP A 1 74 ? 6.443 -3.421 -14.474 1.00 88.56 74 TRP A N 1
ATOM 563 C CA . TRP A 1 74 ? 6.047 -4.241 -13.329 1.00 88.56 74 TRP A CA 1
ATOM 564 C C . TRP A 1 74 ? 6.950 -5.476 -13.218 1.00 88.56 74 TRP A C 1
ATOM 566 O O . TRP A 1 74 ? 6.774 -6.462 -13.931 1.00 88.56 74 TRP A O 1
ATOM 576 N N . THR A 1 75 ? 7.950 -5.395 -12.342 1.00 91.50 75 THR A N 1
ATOM 577 C CA . THR A 1 75 ? 8.902 -6.473 -12.061 1.00 91.50 75 THR A CA 1
ATOM 578 C C . THR A 1 75 ? 8.639 -7.074 -10.686 1.00 91.50 75 THR A C 1
ATOM 580 O O . THR A 1 75 ? 8.095 -6.419 -9.796 1.00 91.50 75 THR A O 1
ATOM 583 N N . GLU A 1 76 ? 9.073 -8.317 -10.480 1.00 92.75 76 GLU A N 1
ATOM 584 C CA . GLU A 1 76 ? 8.964 -8.982 -9.178 1.00 92.75 76 GLU A CA 1
ATOM 585 C C . GLU A 1 76 ? 9.686 -8.197 -8.070 1.00 92.75 76 GLU A C 1
ATOM 587 O O . GLU A 1 76 ? 9.163 -8.059 -6.967 1.00 92.75 76 GLU A O 1
ATOM 592 N N . ASN A 1 77 ? 10.859 -7.630 -8.370 1.00 93.31 77 ASN A N 1
ATOM 593 C CA . ASN A 1 77 ? 11.615 -6.831 -7.404 1.00 93.31 77 ASN A CA 1
ATOM 594 C C . ASN A 1 77 ? 10.856 -5.564 -7.003 1.00 93.31 77 ASN A C 1
ATOM 596 O O . ASN A 1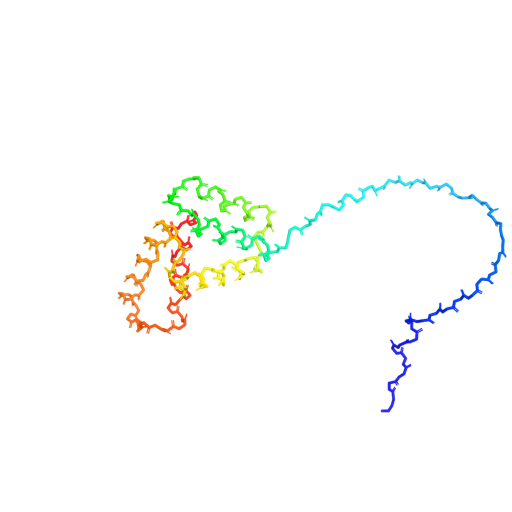 77 ? 10.758 -5.272 -5.815 1.00 93.31 77 ASN A O 1
ATOM 600 N N . LEU A 1 78 ? 10.268 -4.850 -7.969 1.00 93.69 78 LEU A N 1
ATOM 601 C CA . LEU A 1 78 ? 9.427 -3.688 -7.682 1.00 93.69 78 LEU A CA 1
ATOM 602 C C . LEU A 1 78 ? 8.245 -4.070 -6.780 1.00 93.69 78 LEU A C 1
ATOM 604 O O . LEU A 1 78 ? 8.000 -3.403 -5.778 1.00 93.69 78 LEU A O 1
ATOM 608 N N . ALA A 1 79 ? 7.557 -5.172 -7.091 1.00 93.44 79 ALA A N 1
ATOM 609 C CA . ALA A 1 79 ? 6.437 -5.654 -6.288 1.00 93.44 79 ALA A CA 1
ATOM 610 C C . ALA A 1 79 ? 6.859 -6.005 -4.849 1.00 93.44 79 ALA A C 1
ATOM 612 O O . ALA A 1 79 ? 6.177 -5.616 -3.901 1.00 93.44 79 ALA A O 1
ATOM 613 N N . LYS A 1 80 ? 8.003 -6.683 -4.669 1.00 94.88 80 LYS A N 1
ATOM 614 C CA . LYS A 1 80 ? 8.555 -7.012 -3.343 1.00 94.88 80 LYS A CA 1
ATOM 615 C C . LYS A 1 80 ? 8.879 -5.763 -2.528 1.00 94.88 80 LYS A C 1
ATOM 617 O O . LYS A 1 80 ? 8.532 -5.710 -1.351 1.00 94.88 80 LYS A O 1
ATOM 622 N N . PHE A 1 81 ? 9.508 -4.761 -3.142 1.00 95.75 81 PHE A N 1
ATOM 623 C CA . PHE A 1 81 ? 9.834 -3.516 -2.448 1.00 95.75 81 PHE A CA 1
ATOM 624 C C . PHE A 1 81 ? 8.583 -2.717 -2.073 1.00 95.75 81 PHE A C 1
ATOM 626 O O . PHE A 1 81 ? 8.506 -2.211 -0.955 1.00 95.75 81 PHE A O 1
ATOM 633 N N . ILE A 1 82 ? 7.577 -2.653 -2.955 1.00 95.06 82 ILE A N 1
ATOM 634 C CA . ILE A 1 82 ? 6.294 -2.009 -2.643 1.00 95.06 82 ILE A CA 1
ATOM 635 C C . ILE A 1 82 ? 5.619 -2.715 -1.466 1.00 95.06 82 ILE A C 1
ATOM 637 O O . ILE A 1 82 ? 5.241 -2.055 -0.501 1.00 95.06 82 ILE A O 1
ATOM 641 N N . LEU A 1 83 ? 5.497 -4.047 -1.516 1.00 95.19 83 LEU A N 1
ATOM 642 C CA . LEU A 1 83 ? 4.863 -4.809 -0.441 1.00 95.19 83 LEU A CA 1
ATOM 643 C C . LEU A 1 83 ? 5.594 -4.602 0.889 1.00 95.19 83 LEU A C 1
ATOM 645 O O . LEU A 1 83 ? 4.951 -4.263 1.876 1.00 95.19 83 LEU A O 1
ATOM 649 N N . GLY A 1 84 ? 6.925 -4.722 0.905 1.00 94.50 84 GLY A N 1
ATOM 650 C CA . GLY A 1 84 ? 7.723 -4.494 2.112 1.00 94.50 84 GLY A CA 1
ATOM 651 C C . GLY A 1 84 ? 7.575 -3.074 2.670 1.00 94.50 84 GLY A C 1
ATOM 652 O O . GLY A 1 84 ? 7.486 -2.890 3.883 1.00 94.50 84 GLY A O 1
ATOM 653 N N . GLY A 1 85 ? 7.477 -2.065 1.801 1.00 92.69 85 GLY A N 1
ATOM 654 C CA . GLY A 1 85 ? 7.222 -0.687 2.217 1.00 92.69 85 GLY A CA 1
ATOM 655 C C . GLY A 1 85 ? 5.832 -0.494 2.828 1.00 92.69 85 GLY A C 1
ATOM 656 O O . GLY A 1 85 ? 5.704 0.150 3.868 1.00 92.69 85 GLY A O 1
ATOM 657 N N . VAL A 1 86 ? 4.795 -1.104 2.245 1.00 93.31 86 VAL A N 1
ATOM 658 C CA . VAL A 1 86 ? 3.430 -1.063 2.796 1.00 93.31 86 VAL A CA 1
ATOM 659 C C . VAL A 1 86 ? 3.327 -1.855 4.102 1.00 93.31 86 VAL A C 1
ATOM 661 O O . VAL A 1 86 ? 2.694 -1.383 5.040 1.00 93.31 86 VAL A O 1
ATOM 664 N N . GLU A 1 87 ? 3.989 -3.007 4.232 1.00 92.88 87 GLU A N 1
ATOM 665 C CA . GLU A 1 87 ? 4.110 -3.710 5.519 1.00 92.88 87 GLU A CA 1
ATOM 666 C C . GLU A 1 87 ? 4.782 -2.826 6.578 1.00 92.88 87 GLU A C 1
ATOM 668 O O . GLU A 1 87 ? 4.359 -2.804 7.736 1.00 92.88 87 GLU A O 1
ATOM 673 N N . GLY A 1 88 ? 5.799 -2.059 6.174 1.00 90.62 88 GLY A N 1
ATOM 674 C CA . GLY A 1 88 ? 6.425 -1.033 7.001 1.00 90.62 88 GLY A CA 1
ATOM 675 C C . GLY A 1 88 ? 5.428 0.021 7.484 1.00 90.62 88 GLY A C 1
ATOM 676 O O . GLY A 1 88 ? 5.437 0.344 8.671 1.00 90.62 88 GLY A O 1
ATOM 677 N N . LEU A 1 89 ? 4.532 0.494 6.609 1.00 88.50 89 LEU A N 1
ATOM 678 C CA . LEU A 1 89 ? 3.443 1.402 6.991 1.00 88.50 89 LEU A CA 1
ATOM 679 C C . LEU A 1 89 ? 2.499 0.742 8.004 1.00 88.50 89 LEU A C 1
ATOM 681 O O . LEU A 1 89 ? 2.239 1.311 9.056 1.00 88.50 89 LEU A O 1
ATOM 685 N N . VAL A 1 90 ? 2.034 -0.483 7.747 1.00 89.44 90 VAL A N 1
ATOM 686 C CA . VAL A 1 90 ? 1.101 -1.186 8.649 1.00 89.44 90 VAL A CA 1
ATOM 687 C C . VAL A 1 90 ? 1.677 -1.346 10.062 1.00 89.44 90 VAL A C 1
ATOM 689 O O . VAL A 1 90 ? 0.940 -1.248 11.045 1.00 89.44 90 VAL A O 1
ATOM 692 N N . ARG A 1 91 ? 2.992 -1.573 10.176 1.00 87.44 91 ARG A N 1
ATOM 693 C CA . ARG A 1 91 ? 3.688 -1.706 11.467 1.00 87.44 91 ARG A CA 1
ATOM 694 C C . ARG A 1 91 ? 3.862 -0.379 12.211 1.00 87.44 91 ARG A C 1
ATOM 696 O O . ARG A 1 91 ? 3.907 -0.400 13.435 1.00 87.44 91 ARG A O 1
ATOM 703 N N . HIS A 1 92 ? 3.949 0.749 11.507 1.00 83.44 92 HIS A N 1
ATOM 704 C CA . HIS A 1 92 ? 4.209 2.070 12.093 1.00 83.44 92 HIS A CA 1
ATOM 705 C C . HIS A 1 92 ? 3.018 2.997 11.837 1.00 83.44 92 HIS A C 1
ATOM 707 O O . HIS A 1 92 ? 3.046 3.807 10.910 1.00 83.44 92 HIS A O 1
ATOM 713 N N . ARG A 1 93 ? 1.965 2.872 12.658 1.00 69.12 93 ARG A N 1
ATOM 714 C CA . ARG A 1 93 ? 0.627 3.473 12.455 1.00 69.12 93 ARG A CA 1
ATOM 715 C C . ARG A 1 93 ? 0.547 5.005 12.493 1.00 69.12 93 ARG A C 1
ATOM 717 O O . ARG A 1 93 ? -0.539 5.579 12.429 1.00 69.12 93 ARG A O 1
ATOM 724 N N . ASP A 1 94 ? 1.685 5.669 12.583 1.00 66.69 94 ASP A N 1
ATOM 725 C CA . ASP A 1 94 ? 1.778 6.991 13.182 1.00 66.69 94 ASP A CA 1
ATOM 726 C C . ASP A 1 94 ? 1.721 8.108 12.124 1.00 66.69 94 ASP A C 1
ATOM 728 O O . ASP A 1 94 ? 1.526 9.273 12.464 1.00 66.69 94 ASP A O 1
ATOM 732 N N . THR A 1 95 ? 1.913 7.786 10.835 1.00 66.88 95 THR A N 1
ATOM 733 C CA . THR A 1 95 ? 2.189 8.799 9.797 1.00 66.88 95 THR A CA 1
ATOM 734 C C . THR A 1 95 ? 1.600 8.483 8.421 1.00 66.88 95 THR A C 1
ATOM 736 O O . THR A 1 95 ? 2.333 8.396 7.442 1.00 66.88 95 THR A O 1
ATOM 739 N N . PHE A 1 96 ? 0.278 8.357 8.286 1.00 78.38 96 PHE A N 1
ATOM 740 C CA . PHE A 1 96 ? -0.347 8.265 6.956 1.00 78.38 96 PHE A CA 1
ATOM 741 C C . PHE A 1 96 ? -1.674 9.004 6.829 1.00 78.38 96 PHE A C 1
ATOM 743 O O . PHE A 1 96 ? -2.404 9.202 7.799 1.00 78.38 96 PHE A O 1
ATOM 750 N N . GLY A 1 97 ? -1.963 9.408 5.592 1.00 81.19 97 GLY A N 1
ATOM 751 C CA . GLY A 1 97 ? -3.183 10.094 5.201 1.00 81.19 97 GLY A CA 1
ATOM 752 C C . GLY A 1 97 ? -4.441 9.240 5.369 1.00 81.19 97 GLY A C 1
ATOM 753 O O . GLY A 1 97 ? -4.398 8.010 5.478 1.00 81.19 97 GLY A O 1
ATOM 754 N N . GLN A 1 98 ? -5.587 9.924 5.388 1.00 85.44 98 GLN A N 1
ATOM 755 C CA . GLN A 1 98 ? -6.891 9.351 5.733 1.00 85.44 98 GLN A CA 1
ATOM 756 C C . GLN A 1 98 ? -7.255 8.113 4.896 1.00 85.44 98 GLN A C 1
ATOM 758 O O . GLN A 1 98 ? -7.821 7.162 5.422 1.00 85.44 98 GLN A O 1
ATOM 763 N N . VAL A 1 99 ? -6.868 8.079 3.622 1.00 88.00 99 VAL A N 1
ATOM 764 C CA . VAL A 1 99 ? -7.185 6.977 2.696 1.00 88.00 99 VAL A CA 1
ATOM 765 C C . VAL A 1 99 ? -6.532 5.671 3.111 1.00 88.00 99 VAL A C 1
ATOM 767 O O . VAL A 1 99 ? -7.176 4.626 3.131 1.0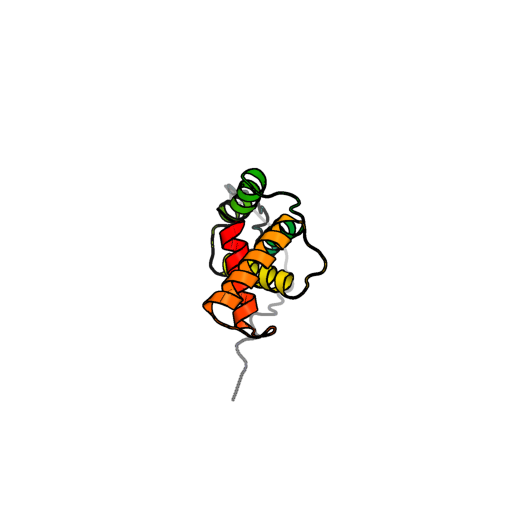0 88.00 99 VAL A O 1
ATOM 770 N N . VAL A 1 100 ? -5.238 5.725 3.433 1.00 88.38 100 VAL A N 1
ATOM 771 C CA . VAL A 1 100 ? -4.486 4.538 3.848 1.00 88.38 100 VAL A CA 1
ATOM 772 C C . VAL A 1 100 ? -4.993 4.052 5.194 1.00 88.38 100 VAL A C 1
ATOM 774 O O . VAL A 1 100 ? -5.107 2.847 5.392 1.00 88.38 100 VAL A O 1
ATOM 777 N N . LYS A 1 101 ? -5.376 4.974 6.085 1.00 89.38 101 LYS A N 1
ATOM 778 C CA . LYS A 1 101 ? -6.009 4.626 7.355 1.00 89.38 101 LYS A CA 1
ATOM 779 C C . LYS A 1 101 ? -7.327 3.873 7.146 1.00 89.38 101 LYS A C 1
ATOM 781 O O . LYS A 1 101 ? -7.471 2.773 7.662 1.00 89.38 101 LYS A O 1
ATOM 786 N N . GLU A 1 102 ? -8.244 4.409 6.343 1.00 90.38 102 GLU A N 1
ATOM 787 C CA . GLU A 1 102 ? -9.530 3.756 6.050 1.00 90.38 102 GLU A CA 1
ATOM 788 C C . GLU A 1 102 ? -9.341 2.376 5.398 1.00 90.38 102 GLU A C 1
ATOM 790 O O . GLU A 1 102 ? -10.023 1.411 5.749 1.00 90.38 102 GLU A O 1
ATOM 795 N N . ALA A 1 103 ? -8.383 2.258 4.474 1.00 91.25 103 ALA A N 1
ATOM 796 C CA . ALA A 1 103 ? -8.047 0.986 3.845 1.00 91.25 103 ALA A CA 1
ATOM 797 C C . ALA A 1 103 ? -7.439 -0.016 4.840 1.00 91.25 103 ALA A C 1
ATOM 799 O O . ALA A 1 103 ? -7.764 -1.204 4.791 1.00 91.25 103 ALA A O 1
ATOM 800 N N . MET A 1 104 ? -6.581 0.449 5.750 1.00 90.62 104 MET A N 1
ATOM 801 C CA . MET A 1 104 ? -5.971 -0.368 6.798 1.00 90.62 104 MET A CA 1
ATOM 802 C C . MET A 1 104 ? -7.019 -0.873 7.788 1.00 90.62 104 MET A C 1
ATOM 804 O O . MET A 1 104 ? -7.017 -2.063 8.100 1.00 90.62 104 MET A O 1
ATOM 808 N N . ASP A 1 105 ? -7.919 -0.003 8.246 1.00 91.06 105 ASP A N 1
ATOM 809 C CA . ASP A 1 105 ? -8.986 -0.352 9.186 1.00 91.06 105 ASP A CA 1
ATOM 810 C C . ASP A 1 105 ? -9.904 -1.411 8.556 1.00 91.06 105 ASP A C 1
ATOM 812 O O . ASP A 1 105 ? -10.059 -2.505 9.095 1.00 91.06 105 ASP A O 1
ATOM 816 N N . LYS A 1 106 ? -10.372 -1.175 7.322 1.00 91.25 106 LYS A N 1
ATOM 817 C CA . LYS A 1 106 ? -11.191 -2.146 6.579 1.00 91.25 106 LYS A CA 1
ATOM 818 C C . LYS A 1 106 ? -10.477 -3.483 6.354 1.00 91.25 106 LYS A C 1
ATOM 820 O O . LYS A 1 106 ? -11.098 -4.541 6.446 1.00 91.25 106 LYS A O 1
ATOM 825 N N . SER A 1 107 ? -9.184 -3.451 6.038 1.00 90.81 107 SER A N 1
ATOM 826 C CA . SER A 1 107 ? -8.395 -4.672 5.832 1.00 90.81 107 SER A CA 1
ATOM 827 C C . SER A 1 107 ? -8.176 -5.435 7.138 1.00 90.81 107 SER A C 1
ATOM 829 O O . SER A 1 107 ? -8.214 -6.663 7.135 1.00 90.81 107 SER A O 1
ATOM 831 N N . THR A 1 108 ? -7.988 -4.722 8.251 1.00 89.44 108 THR A N 1
ATOM 832 C CA . THR A 1 108 ? -7.845 -5.307 9.591 1.00 89.44 108 THR A CA 1
ATOM 833 C C . THR A 1 108 ? -9.142 -5.992 10.010 1.00 89.44 108 THR A C 1
ATOM 835 O O . THR A 1 108 ? -9.111 -7.169 10.368 1.00 89.44 108 THR A O 1
ATOM 838 N N . ASP A 1 109 ? -10.280 -5.308 9.869 1.00 89.69 109 ASP A N 1
ATOM 839 C CA . ASP A 1 109 ? -11.600 -5.842 10.213 1.00 89.69 109 ASP A CA 1
ATOM 840 C C . ASP A 1 109 ? -11.913 -7.125 9.437 1.00 89.69 109 ASP A C 1
ATOM 842 O O . ASP A 1 109 ? -12.387 -8.109 10.007 1.00 89.69 109 ASP A O 1
ATOM 846 N N . LEU A 1 110 ? -11.636 -7.136 8.129 1.00 87.56 110 LEU A N 1
ATOM 847 C CA . LEU A 1 110 ? -11.846 -8.313 7.287 1.00 87.56 110 LEU A CA 1
ATOM 848 C C . LEU A 1 110 ? -10.893 -9.451 7.657 1.00 87.56 110 LEU A C 1
ATOM 850 O O . LEU A 1 110 ? -11.316 -10.603 7.739 1.00 87.56 110 LEU A O 1
ATOM 854 N N . ALA A 1 111 ? -9.618 -9.148 7.903 1.00 87.06 111 ALA A N 1
ATOM 855 C CA . ALA A 1 111 ? -8.641 -10.164 8.267 1.00 87.06 111 ALA A CA 1
ATOM 856 C C . ALA A 1 111 ? -8.968 -10.821 9.620 1.00 87.06 111 ALA A C 1
ATOM 858 O O . ALA A 1 111 ? -8.870 -12.0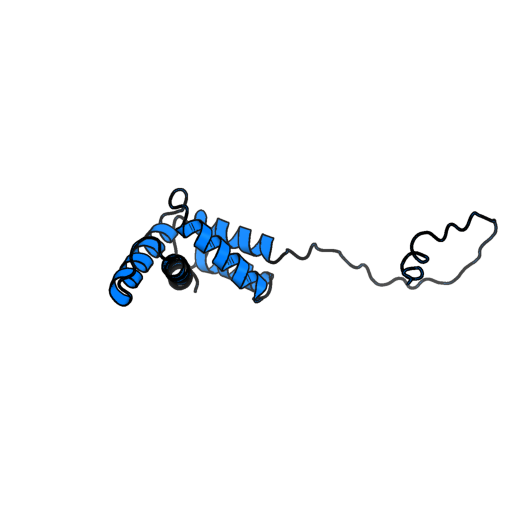42 9.747 1.00 87.06 111 ALA A O 1
ATOM 859 N N . GLN A 1 112 ? -9.416 -10.040 10.606 1.00 84.75 112 GLN A N 1
ATOM 860 C CA . GLN A 1 112 ? -9.857 -10.559 11.902 1.00 84.75 112 GLN A CA 1
ATOM 861 C C . GLN A 1 112 ? -11.116 -11.422 11.768 1.00 84.75 112 GLN A C 1
ATOM 863 O O . GLN A 1 112 ? -11.162 -12.518 12.321 1.00 84.75 112 GLN A O 1
ATOM 868 N N . GLN A 1 113 ? -12.108 -10.979 10.989 1.00 84.69 113 GLN A N 1
ATOM 869 C CA . GLN A 1 113 ? -13.350 -11.732 10.777 1.00 84.69 113 GLN A CA 1
ATOM 870 C C . GLN A 1 113 ? -13.131 -13.063 10.049 1.00 84.69 113 GLN A C 1
ATOM 872 O O . GLN A 1 113 ? -13.751 -14.063 10.404 1.00 84.69 113 GLN A O 1
ATOM 877 N N . VAL A 1 114 ? -12.276 -13.082 9.023 1.00 84.62 114 VAL A N 1
ATOM 878 C CA . VAL A 1 114 ? -12.089 -14.265 8.166 1.00 84.62 114 VAL A CA 1
ATOM 879 C C . VAL A 1 114 ? -11.125 -15.268 8.788 1.00 84.62 114 VAL A C 1
ATOM 881 O O . VAL A 1 114 ? -11.351 -16.473 8.699 1.00 84.62 114 VAL A O 1
ATOM 884 N N . PHE A 1 115 ? -10.044 -14.787 9.399 1.00 80.00 115 PHE A N 1
ATOM 885 C CA . PHE A 1 115 ? -8.943 -15.651 9.819 1.00 80.00 115 PHE A CA 1
ATOM 886 C C . PHE A 1 115 ? -8.785 -15.763 11.336 1.00 80.00 115 PHE A C 1
ATOM 888 O O . PHE A 1 115 ? -8.024 -16.612 11.793 1.00 80.00 115 PHE A O 1
ATOM 895 N N . GLY A 1 116 ? -9.473 -14.928 12.125 1.00 73.38 116 GLY A N 1
ATOM 896 C CA . GLY A 1 116 ? -9.387 -14.959 13.588 1.00 73.38 116 GLY A CA 1
ATOM 897 C C . GLY A 1 116 ? -7.977 -14.701 14.126 1.00 73.38 116 GLY A C 1
ATOM 898 O O . GLY A 1 116 ? -7.635 -15.187 15.203 1.00 73.38 116 GLY A O 1
ATOM 899 N N . PHE A 1 117 ? -7.130 -14.000 13.363 1.00 69.56 117 PHE A N 1
ATOM 900 C CA . PHE A 1 117 ? -5.750 -13.745 13.765 1.00 69.56 117 PHE A CA 1
ATOM 901 C C . PHE A 1 117 ? -5.690 -12.867 15.018 1.00 69.56 117 PHE A C 1
ATOM 903 O O . PHE A 1 117 ? -6.396 -11.866 15.128 1.00 69.56 117 PHE A O 1
ATOM 910 N N . VAL A 1 118 ? -4.791 -13.230 15.934 1.00 64.81 118 VAL A N 1
ATOM 911 C CA . VAL A 1 118 ? -4.405 -12.393 17.075 1.00 64.81 118 VAL A CA 1
ATOM 912 C C . VAL A 1 118 ? -3.603 -11.197 16.549 1.00 64.81 118 VAL A C 1
ATOM 914 O O . VAL A 1 118 ? -2.828 -11.347 15.595 1.00 64.81 118 VAL A O 1
ATOM 917 N N . GLU A 1 119 ? -3.789 -10.017 17.149 1.00 61.69 119 GLU A N 1
ATOM 918 C CA . GLU A 1 119 ? -2.911 -8.867 16.909 1.00 61.69 119 GLU A CA 1
ATOM 919 C C . GLU A 1 119 ? -1.451 -9.330 17.102 1.00 61.69 119 GLU A C 1
ATOM 921 O O . GLU A 1 119 ? -1.168 -10.027 18.068 1.00 61.69 119 GLU A O 1
ATOM 926 N N . GLU A 1 120 ? -0.558 -9.006 16.154 1.00 63.72 120 GLU A N 1
ATOM 927 C CA . GLU A 1 120 ? 0.888 -9.350 16.101 1.00 63.72 120 GLU A CA 1
ATOM 928 C C . GLU A 1 120 ? 1.343 -10.552 15.244 1.00 63.72 120 GLU A C 1
ATOM 930 O O . GLU A 1 120 ? 2.550 -10.761 15.100 1.00 63.72 120 GLU A O 1
ATOM 935 N N . HIS A 1 121 ? 0.468 -11.302 14.563 1.00 75.00 121 HIS A N 1
ATOM 936 C CA . HIS A 1 121 ? 0.965 -12.347 13.650 1.00 75.00 121 HIS A CA 1
ATOM 937 C C . HIS A 1 121 ? 1.622 -11.740 12.379 1.00 75.00 121 HIS A C 1
ATOM 939 O O . HIS A 1 121 ? 0.961 -10.979 11.671 1.00 75.00 121 HIS A O 1
ATOM 945 N N . PRO A 1 122 ? 2.868 -12.093 11.987 1.00 78.56 122 PRO A N 1
ATOM 946 C CA . PRO A 1 122 ? 3.522 -11.507 10.806 1.00 78.56 122 PRO A CA 1
ATOM 947 C C . PRO A 1 122 ? 2.717 -11.654 9.508 1.00 78.56 122 PRO A C 1
ATOM 949 O O . PRO A 1 122 ? 2.664 -10.729 8.704 1.00 78.56 122 PRO A O 1
ATOM 952 N N . VAL A 1 123 ? 2.019 -12.781 9.336 1.00 85.56 123 VAL A N 1
ATOM 953 C CA . VAL A 1 123 ? 1.142 -13.012 8.171 1.00 85.56 123 VAL A CA 1
ATOM 954 C C . VAL A 1 123 ? -0.064 -12.066 8.165 1.00 85.56 123 VAL A C 1
ATOM 956 O O . VAL A 1 123 ? -0.517 -11.679 7.092 1.00 85.56 123 VAL A O 1
ATOM 959 N N . LEU A 1 124 ? -0.559 -11.638 9.334 1.00 86.56 124 LEU A N 1
ATOM 960 C CA . LEU A 1 124 ? -1.644 -10.657 9.417 1.00 86.56 124 LEU A CA 1
ATOM 961 C C . LEU A 1 124 ? -1.196 -9.309 8.836 1.00 86.56 124 LEU A C 1
ATOM 963 O O . LEU A 1 124 ? -1.949 -8.694 8.088 1.00 86.56 124 LEU A O 1
ATOM 967 N N . VAL A 1 125 ? 0.044 -8.885 9.106 1.00 89.62 125 VAL A N 1
ATOM 968 C CA . VAL A 1 125 ? 0.611 -7.647 8.541 1.00 89.62 125 VAL A CA 1
ATOM 969 C C . VAL A 1 125 ? 0.628 -7.705 7.015 1.00 89.62 125 VAL A C 1
ATOM 971 O O . VAL A 1 125 ? 0.168 -6.769 6.366 1.00 89.62 125 VAL A O 1
ATOM 974 N N . THR A 1 126 ? 1.103 -8.812 6.442 1.00 92.00 126 THR A N 1
ATOM 975 C CA . THR A 1 126 ? 1.131 -9.007 4.988 1.00 92.00 126 THR A CA 1
ATOM 976 C C . THR A 1 126 ? -0.278 -9.006 4.395 1.00 92.00 126 THR A C 1
ATOM 978 O O . THR A 1 126 ? -0.516 -8.356 3.382 1.00 92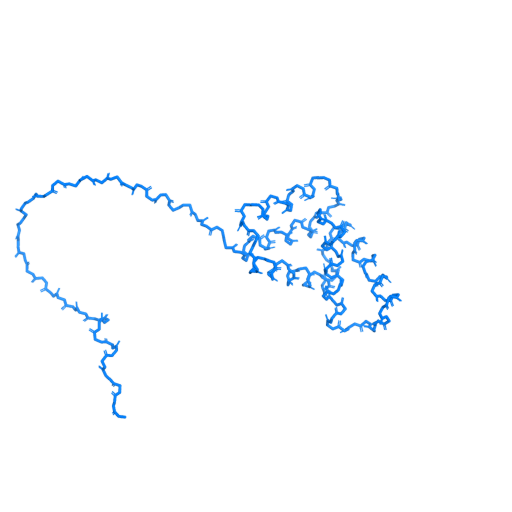.00 126 THR A O 1
ATOM 981 N N . ILE A 1 127 ? -1.243 -9.676 5.035 1.00 91.75 127 ILE A N 1
ATOM 982 C CA . ILE A 1 127 ? -2.642 -9.688 4.578 1.00 91.75 127 ILE A CA 1
ATOM 983 C C . ILE A 1 127 ? -3.234 -8.276 4.589 1.00 91.75 127 ILE A C 1
ATOM 985 O O . ILE A 1 127 ? -3.867 -7.876 3.613 1.00 91.75 127 ILE A O 1
ATOM 989 N N . ILE A 1 128 ? -2.998 -7.504 5.653 1.00 91.00 128 ILE A N 1
ATOM 990 C CA . ILE A 1 128 ? -3.452 -6.112 5.742 1.00 91.00 128 ILE A CA 1
ATOM 991 C C . ILE A 1 128 ? -2.786 -5.267 4.651 1.00 91.00 128 ILE A C 1
ATOM 993 O O . ILE A 1 128 ? -3.474 -4.511 3.971 1.00 91.00 128 ILE A O 1
ATOM 997 N N . ALA A 1 129 ? -1.477 -5.417 4.435 1.00 92.88 129 ALA A N 1
ATOM 998 C CA . ALA A 1 129 ? -0.750 -4.694 3.394 1.00 92.88 129 ALA A CA 1
ATOM 999 C C . ALA A 1 129 ? -1.304 -4.993 1.990 1.00 92.88 129 ALA A C 1
ATOM 1001 O O . ALA A 1 129 ? -1.524 -4.073 1.201 1.00 92.88 129 ALA A O 1
ATOM 1002 N N . ILE A 1 130 ? -1.606 -6.261 1.694 1.00 93.50 130 ILE A N 1
ATOM 1003 C CA . ILE A 1 130 ? -2.272 -6.659 0.447 1.00 93.50 130 ILE A CA 1
ATOM 1004 C C . ILE A 1 130 ? -3.674 -6.048 0.365 1.00 93.50 130 ILE A C 1
ATOM 1006 O O . ILE A 1 130 ? -4.046 -5.533 -0.685 1.00 93.50 130 ILE A O 1
ATOM 1010 N N . GLY A 1 131 ? -4.442 -6.057 1.456 1.00 92.31 131 GLY A N 1
ATOM 1011 C CA . GLY A 1 131 ? -5.768 -5.438 1.506 1.00 92.31 131 GLY A CA 1
ATOM 1012 C C . GLY A 1 131 ? -5.733 -3.941 1.188 1.00 92.31 131 GLY A C 1
ATOM 1013 O O . GLY A 1 131 ? -6.513 -3.471 0.361 1.00 92.31 131 GLY A O 1
ATOM 1014 N N . ILE A 1 132 ? -4.770 -3.207 1.753 1.00 91.88 132 ILE A N 1
ATOM 1015 C CA . ILE A 1 132 ? -4.543 -1.786 1.455 1.00 91.88 132 ILE A CA 1
ATOM 1016 C C . ILE A 1 132 ? -4.257 -1.589 -0.033 1.00 91.88 132 ILE A C 1
ATOM 1018 O O . ILE A 1 132 ? -4.863 -0.720 -0.664 1.00 91.88 132 ILE A O 1
ATOM 1022 N N . LEU A 1 133 ? -3.364 -2.406 -0.602 1.00 92.19 133 LEU A N 1
ATOM 1023 C CA . LEU A 1 133 ? -3.064 -2.353 -2.028 1.00 92.19 133 LEU A CA 1
ATOM 1024 C C . LEU A 1 133 ? -4.329 -2.610 -2.850 1.00 92.19 133 LEU A C 1
ATOM 1026 O O . LEU A 1 133 ? -4.659 -1.792 -3.691 1.00 92.19 133 LEU A O 1
ATOM 1030 N N . VAL A 1 134 ? -5.100 -3.659 -2.576 1.00 91.50 134 VAL A N 1
ATOM 1031 C CA . VAL A 1 134 ? -6.322 -3.980 -3.339 1.00 91.50 134 VAL A CA 1
ATOM 1032 C C . VAL A 1 134 ? -7.401 -2.892 -3.233 1.00 91.50 134 VAL A C 1
ATOM 1034 O O . VAL A 1 134 ? -8.163 -2.693 -4.172 1.00 91.50 134 VAL A O 1
ATOM 1037 N N . ILE A 1 135 ? -7.498 -2.187 -2.103 1.00 89.19 135 ILE A N 1
ATOM 1038 C CA . ILE A 1 135 ? -8.497 -1.123 -1.912 1.00 89.19 135 ILE A CA 1
ATOM 1039 C C . ILE A 1 135 ? -8.111 0.165 -2.652 1.00 89.19 135 ILE A C 1
ATOM 1041 O O . ILE A 1 135 ? -8.991 0.868 -3.147 1.00 89.19 135 ILE A O 1
ATOM 1045 N N . ILE A 1 136 ? -6.821 0.511 -2.667 1.00 85.38 136 ILE A N 1
ATOM 1046 C CA . ILE A 1 136 ? -6.333 1.813 -3.152 1.00 85.38 136 ILE A CA 1
ATOM 1047 C C . ILE A 1 136 ? -5.795 1.733 -4.581 1.00 85.38 136 ILE A C 1
ATOM 1049 O O . ILE A 1 136 ? -5.903 2.692 -5.349 1.00 85.38 136 ILE A O 1
ATOM 1053 N N . THR A 1 137 ? -5.150 0.620 -4.918 1.00 77.19 137 THR A N 1
ATOM 1054 C CA . THR A 1 137 ? -4.616 0.376 -6.255 1.00 77.19 137 THR A CA 1
ATOM 1055 C C . THR A 1 137 ? -5.732 -0.148 -7.161 1.00 77.19 137 THR A C 1
ATOM 1057 O O . THR A 1 137 ? -6.644 -0.814 -6.676 1.00 77.19 137 THR A O 1
ATOM 1060 N N . PRO A 1 138 ? -5.709 0.222 -8.450 1.00 60.31 138 PRO A N 1
ATOM 1061 C CA . PRO A 1 138 ? -6.776 -0.102 -9.391 1.00 60.31 138 PRO A CA 1
ATOM 1062 C C . PRO A 1 138 ? -6.876 -1.588 -9.747 1.00 60.31 138 PRO A C 1
ATOM 1064 O O . PRO A 1 138 ? -5.838 -2.284 -9.688 1.00 60.31 138 PRO A O 1
#

Sequence (138 aa):
MDCNNFLECLLGRALIAKDAQPTIDQKACAVISKEPIRSSEEAASEFVDILRTAEKGGKDLERRLRNIVTTNSWTENLAKFILGGVEGLVRHRDTFGQVVKEAMDKSTDLAQQVFGFVEEHPVLVTIIAIGILVIITP

pLDDT: mean 75.57, std 21.03, range [32.75, 95.75]

Foldseek 3Di:
DDDDDPCVVPDPDDDDDDDDDDDDDDPDPDPPPPPPLDDLLNLLVQLLVLQQEDQDADDVSQVSNVVSCVSNPPDPSNVVNNLVSLLVCLVVVDGGHPLLVVQLVVQLVVCCVPPVDDPPDSVSSSSSSVSSCVRRHD